Protein 4IKG (pdb70)

Structure (mmCIF, N/CA/C/O backbone):
data_4IKG
#
_entry.id   4IKG
#
_cell.length_a   61.615
_cell.length_b   61.615
_cell.length_c   44.989
_cell.angle_alpha   90.00
_cell.angle_beta   90.00
_cell.angle_gamma   120.00
#
_symmetry.space_group_name_H-M   'P 65'
#
loop_
_entity.id
_entity.type
_entity.pdbx_description
1 polymer 'Cell death activator CIDE-3'
2 non-polymer 'IODIDE ION'
3 water water
#
loop_
_atom_site.group_PDB
_atom_site.id
_atom_site.type_symbol
_atom_site.label_atom_id
_atom_site.label_alt_id
_atom_site.label_comp_id
_atom_site.label_asym_id
_atom_site.label_entity_id
_atom_site.label_seq_id
_atom_site.pdbx_PDB_ins_code
_atom_site.Cartn_x
_atom_site.Cartn_y
_atom_site.Cartn_z
_atom_site.occupancy
_atom_site.B_iso_or_equiv
_atom_site.auth_seq_id
_atom_site.auth_comp_id
_atom_site.auth_asym_id
_atom_site.auth_atom_id
_atom_site.pdbx_PDB_model_num
ATOM 1 N N . ARG A 1 4 ? -13.855 14.458 5.983 1.00 112.73 41 ARG A N 1
ATOM 2 C CA . ARG A 1 4 ? -12.563 13.908 5.591 1.00 109.47 41 ARG A CA 1
ATOM 3 C C . ARG A 1 4 ? -12.228 14.310 4.160 1.00 109.84 41 ARG A C 1
ATOM 4 O O . ARG A 1 4 ? -12.924 13.929 3.221 1.00 109.45 41 ARG A O 1
ATOM 12 N N . ALA A 1 5 ? -11.152 15.073 3.998 1.00 65.19 42 ALA A N 1
ATOM 13 C CA . ALA A 1 5 ? -10.789 15.621 2.692 1.00 64.58 42 ALA A CA 1
ATOM 14 C C . ALA A 1 5 ? -10.244 14.567 1.726 1.00 58.86 42 ALA A C 1
ATOM 15 O O . ALA A 1 5 ? -10.033 13.412 2.103 1.00 55.14 42 ALA A O 1
ATOM 17 N N . ARG A 1 6 ? -10.025 14.975 0.479 1.00 53.32 43 ARG A N 1
ATOM 18 C CA . ARG A 1 6 ? -9.556 14.068 -0.564 1.00 48.88 43 ARG A CA 1
ATOM 19 C C . ARG A 1 6 ? -8.693 14.813 -1.578 1.00 48.07 43 ARG A C 1
ATOM 20 O O . ARG A 1 6 ? -9.091 15.864 -2.084 1.00 51.92 43 ARG A O 1
ATOM 28 N N . PRO A 1 7 ? -7.503 14.269 -1.880 1.00 36.70 44 PRO A N 1
ATOM 29 C CA . PRO A 1 7 ? -6.591 14.884 -2.851 1.00 35.82 44 PRO A CA 1
ATOM 30 C C . PRO A 1 7 ? -7.110 14.750 -4.280 1.00 35.73 44 PRO A C 1
ATOM 31 O O . PRO A 1 7 ? -7.586 13.681 -4.668 1.00 34.22 44 PRO A O 1
ATOM 35 N N . CYS A 1 8 ? -7.020 15.830 -5.049 1.00 31.03 45 CYS A N 1
ATOM 36 C CA . CYS A 1 8 ? -7.513 15.835 -6.421 1.00 32.78 45 CYS A CA 1
ATOM 37 C C . CYS A 1 8 ? -6.526 16.522 -7.358 1.00 33.61 45 CYS A C 1
ATOM 38 O O . CYS A 1 8 ? -6.060 17.625 -7.078 1.00 34.43 45 CYS A O 1
ATOM 41 N N . ARG A 1 9 ? -6.204 15.869 -8.469 1.00 36.08 46 ARG A N 1
ATOM 42 C CA . ARG A 1 9 ? -5.337 16.476 -9.473 1.00 35.46 46 ARG A CA 1
ATOM 43 C C . ARG A 1 9 ? -6.190 17.013 -10.617 1.00 40.13 46 ARG A C 1
ATOM 44 O O . ARG A 1 9 ? -6.688 16.247 -11.445 1.00 40.95 46 ARG A O 1
ATOM 52 N N . VAL A 1 10 ? -6.364 18.331 -10.655 1.00 36.80 47 VAL A N 1
ATOM 53 C CA . VAL A 1 10 ? -7.264 18.953 -11.623 1.00 42.84 47 VAL A CA 1
ATOM 54 C C . VAL A 1 10 ? -6.507 19.666 -12.744 1.00 45.74 47 VAL A C 1
ATOM 55 O O . VAL A 1 10 ? -5.647 20.510 -12.487 1.00 45.97 47 VAL A O 1
ATOM 59 N N . SER A 1 11 ? -6.834 19.317 -13.986 1.00 44.34 48 SER A N 1
ATOM 60 C CA . SER A 1 11 ? -6.195 19.923 -15.149 1.00 48.20 48 SER A CA 1
ATOM 61 C C . SER A 1 11 ? -7.175 20.804 -15.915 1.00 54.48 48 SER A C 1
ATOM 62 O O . SER A 1 11 ? -8.387 20.719 -15.716 1.00 55.40 48 SER A O 1
ATOM 65 N N . THR A 1 12 ? -6.643 21.648 -16.792 1.00 73.69 49 THR A N 1
ATOM 66 C CA . THR A 1 12 ? -7.473 22.487 -17.647 1.00 79.40 49 THR A CA 1
ATOM 67 C C . THR A 1 12 ? -7.664 21.824 -19.007 1.00 80.12 49 THR A C 1
ATOM 68 O O . THR A 1 12 ? -6.914 20.918 -19.371 1.00 76.88 49 THR A O 1
ATOM 72 N N . ALA A 1 13 ? -8.665 22.281 -19.753 1.00 84.27 50 ALA A N 1
ATOM 73 C CA . ALA A 1 13 ? -9.018 21.672 -21.034 1.00 85.34 50 ALA A CA 1
ATOM 74 C C . ALA A 1 13 ? -7.875 21.670 -22.049 1.00 86.28 50 ALA A C 1
ATOM 75 O O . ALA A 1 13 ? -7.793 20.782 -22.898 1.00 85.08 50 ALA A O 1
ATOM 77 N N . ASP A 1 14 ? -6.993 22.658 -21.950 1.00 107.18 51 ASP A N 1
ATOM 78 C CA . ASP A 1 14 ? -5.872 22.782 -22.875 1.00 108.71 51 ASP A CA 1
ATOM 79 C C . ASP A 1 14 ? -4.612 22.091 -22.355 1.00 103.83 51 ASP A C 1
ATOM 80 O O . ASP A 1 14 ? -3.527 22.268 -22.911 1.00 104.95 51 ASP A O 1
ATOM 85 N N . ARG A 1 15 ? -4.773 21.302 -21.293 1.00 97.70 52 ARG A N 1
ATOM 86 C CA . ARG A 1 15 ? -3.659 20.638 -20.606 1.00 92.95 52 ARG A CA 1
ATOM 87 C C . ARG A 1 15 ? -2.556 21.615 -20.231 1.00 94.50 52 ARG A C 1
ATOM 88 O O . ARG A 1 15 ? -1.372 21.272 -20.257 1.00 92.65 52 ARG A O 1
ATOM 96 N N A LYS A 1 16 ? -2.958 22.835 -19.889 0.55 84.69 53 LYS A N 1
ATOM 97 N N B LYS A 1 16 ? -2.943 22.833 -19.874 0.45 84.63 53 LYS A N 1
ATOM 98 C CA A LYS A 1 16 ? -2.017 23.904 -19.587 0.55 87.06 53 LYS A CA 1
ATOM 99 C CA B LYS A 1 16 ? -1.969 23.872 -19.582 0.45 86.89 53 LYS A CA 1
ATOM 100 C C A LYS A 1 16 ? -1.497 23.792 -18.158 0.55 82.99 53 LYS A C 1
ATOM 101 C C B LYS A 1 16 ? -1.479 23.796 -18.140 0.45 82.95 53 LYS A C 1
ATOM 102 O O A LYS A 1 16 ? -0.309 23.555 -17.937 0.55 80.84 53 LYS A O 1
ATOM 103 O O B LYS A 1 16 ? -0.290 23.589 -17.890 0.45 80.84 53 LYS A O 1
ATOM 114 N N . VAL A 1 17 ? -2.395 23.963 -17.193 1.00 73.31 54 VAL A N 1
ATOM 115 C CA . VAL A 1 17 ? -2.024 23.917 -15.784 1.00 69.85 54 VAL A CA 1
ATOM 116 C C . VAL A 1 17 ? -2.712 22.774 -15.032 1.00 63.29 54 VAL A C 1
ATOM 117 O O . VAL A 1 17 ? -3.918 22.550 -15.176 1.00 64.72 54 VAL A O 1
ATOM 121 N N A ARG A 1 18 ? -1.928 22.052 -14.237 0.42 64.93 55 ARG A N 1
ATOM 122 N N B ARG A 1 18 ? -1.924 22.035 -14.255 0.58 64.89 55 ARG A N 1
ATOM 123 C CA A ARG A 1 18 ? -2.447 20.976 -13.403 0.42 58.34 55 ARG A CA 1
ATOM 124 C CA B ARG A 1 18 ? -2.445 20.980 -13.395 0.58 58.34 55 ARG A CA 1
ATOM 125 C C A ARG A 1 18 ? -2.177 21.306 -11.940 0.42 55.24 55 ARG A C 1
ATOM 126 C C B ARG A 1 18 ? -2.18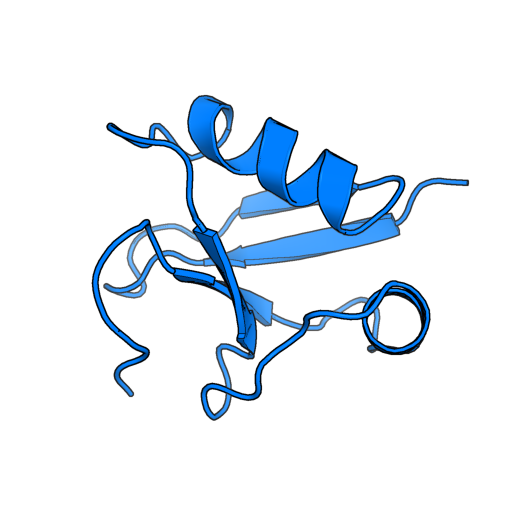6 21.358 -11.945 0.58 55.52 55 ARG A C 1
ATOM 127 O O A ARG A 1 18 ? -1.037 21.579 -11.561 0.42 54.00 55 ARG A O 1
ATOM 128 O O B ARG A 1 18 ? -1.064 21.712 -11.580 0.58 54.74 55 ARG A O 1
ATOM 143 N N . LYS A 1 19 ? -3.223 21.285 -11.119 1.00 48.01 56 LYS A N 1
ATOM 144 C CA . LYS A 1 19 ? -3.107 21.723 -9.736 1.00 46.58 56 LYS A CA 1
ATOM 145 C C . LYS A 1 19 ? -3.705 20.742 -8.733 1.00 41.13 56 LYS A C 1
ATOM 146 O O . LYS A 1 19 ? -4.710 20.081 -9.013 1.00 42.19 56 LYS A O 1
ATOM 152 N N . GLY A 1 20 ? -3.074 20.655 -7.565 1.00 31.56 57 GLY A N 1
ATOM 153 C CA . GLY A 1 20 ? -3.540 19.786 -6.501 1.00 30.16 57 GLY A CA 1
ATOM 154 C C . GLY A 1 20 ? -4.506 20.505 -5.580 1.00 35.95 57 GLY A C 1
ATOM 155 O O . GLY A 1 20 ? -4.195 21.573 -5.046 1.00 40.34 57 GLY A O 1
ATOM 156 N N . ILE A 1 21 ? -5.686 19.922 -5.400 1.00 34.74 58 ILE A N 1
ATOM 157 C CA . ILE A 1 21 ? -6.729 20.530 -4.590 1.00 39.17 58 ILE A CA 1
ATOM 158 C C . ILE A 1 21 ? -7.326 19.521 -3.621 1.00 37.34 58 ILE A C 1
ATOM 159 O O . ILE A 1 21 ? -7.762 18.442 -4.022 1.00 34.48 58 ILE A O 1
ATOM 164 N N . MET A 1 22 ? -7.342 19.872 -2.341 1.00 54.13 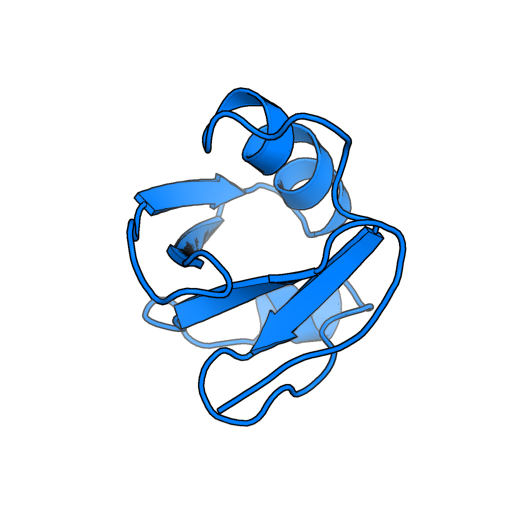59 MET A N 1
ATOM 165 C CA . MET A 1 22 ? -8.032 19.054 -1.357 1.00 52.75 59 MET A CA 1
ATOM 166 C C . MET A 1 22 ? -9.532 19.311 -1.458 1.00 56.49 59 MET A C 1
ATOM 167 O O . MET A 1 22 ? -9.977 20.458 -1.395 1.00 60.28 59 MET A O 1
ATOM 172 N N . ALA A 1 23 ? -10.307 18.243 -1.628 1.00 51.65 60 ALA A N 1
ATOM 173 C CA . ALA A 1 23 ? -11.757 18.365 -1.764 1.00 53.40 60 ALA A CA 1
ATOM 174 C C . ALA A 1 23 ? -12.521 17.462 -0.798 1.00 51.32 60 ALA A C 1
ATOM 175 O O . ALA A 1 23 ? -12.268 16.260 -0.729 1.00 47.37 60 ALA A O 1
ATOM 177 N N A HIS A 1 24 ? -13.452 18.032 -0.041 0.53 56.56 61 HIS A N 1
ATOM 178 N N B HIS A 1 24 ? -13.468 18.065 -0.083 0.47 56.68 61 HIS A N 1
ATOM 179 C CA A HIS A 1 24 ? -14.265 17.233 0.874 0.53 55.17 61 HIS A CA 1
ATOM 180 C C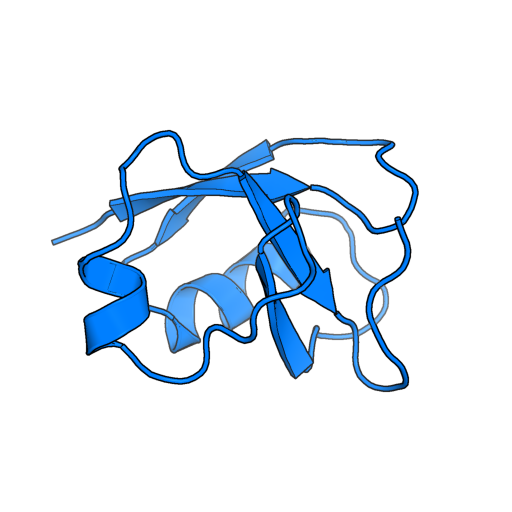A B HIS A 1 24 ? -14.284 17.348 0.888 0.47 55.51 61 HIS A CA 1
ATOM 181 C C A HIS A 1 24 ? -15.297 16.406 0.120 0.53 55.74 61 HIS A C 1
ATOM 182 C C B HIS A 1 24 ? -15.360 16.498 0.198 0.47 56.09 61 HIS A C 1
ATOM 183 O O A HIS A 1 24 ? -15.625 15.290 0.521 0.53 53.39 61 HIS A O 1
ATOM 184 O O B HIS A 1 24 ? -15.735 15.438 0.702 0.47 53.96 61 HIS A O 1
ATOM 197 N N . SER A 1 25 ? -15.829 16.970 -0.957 1.00 44.59 62 SER A N 1
ATOM 198 C CA . SER A 1 25 ? -16.704 16.209 -1.855 1.00 44.30 62 SER A CA 1
ATOM 199 C C . SER A 1 25 ? -16.745 16.858 -3.241 1.00 46.91 62 SER A C 1
ATOM 200 O O . SER A 1 25 ? -16.107 17.889 -3.467 1.00 48.45 62 SER A O 1
ATOM 203 N N . LEU A 1 26 ? -17.484 16.239 -4.159 1.00 52.48 63 LEU A N 1
ATOM 204 C CA . LEU A 1 26 ? -17.631 16.725 -5.532 1.00 54.32 63 LEU A CA 1
ATOM 205 C C . LEU A 1 26 ? -18.087 18.179 -5.585 1.00 60.18 63 LEU A C 1
ATOM 206 O O . LEU A 1 26 ? -17.475 19.013 -6.261 1.00 61.48 63 LEU A O 1
ATOM 211 N N . GLU A 1 27 ? -19.168 18.462 -4.865 1.00 81.09 64 GLU A N 1
ATOM 212 C CA . GLU A 1 27 ? -19.769 19.788 -4.818 1.00 87.39 64 GLU A CA 1
ATOM 213 C C . GLU A 1 27 ? -18.731 20.828 -4.433 1.00 88.53 64 GLU A C 1
ATOM 214 O O . GLU A 1 27 ? -18.580 21.862 -5.095 1.00 92.05 64 GLU A O 1
ATOM 220 N N . ASP A 1 28 ? -18.021 20.518 -3.355 1.00 90.11 65 ASP A N 1
ATOM 221 C CA . ASP A 1 28 ? -17.040 21.398 -2.753 1.00 89.39 65 ASP A CA 1
ATOM 222 C C . ASP A 1 28 ? -15.877 21.652 -3.698 1.00 86.91 65 ASP A C 1
ATOM 223 O O . ASP A 1 28 ? -15.399 22.781 -3.827 1.00 90.49 65 ASP A O 1
ATOM 228 N N . LEU A 1 29 ? -15.415 20.587 -4.345 1.00 58.49 66 LEU A N 1
ATOM 229 C CA . LEU A 1 29 ? -14.362 20.699 -5.341 1.00 56.54 66 LEU A CA 1
ATOM 230 C C . LEU A 1 29 ? -14.808 21.659 -6.426 1.00 62.98 66 LEU A C 1
ATOM 231 O O . LEU A 1 29 ? -14.093 22.599 -6.769 1.00 64.98 66 LEU A O 1
ATOM 236 N N . LEU A 1 30 ? -16.000 21.419 -6.960 1.00 67.35 67 LEU A N 1
ATOM 237 C CA . LEU A 1 30 ? -16.543 22.284 -7.999 1.00 72.27 67 LEU A CA 1
ATOM 238 C C . LEU A 1 30 ? -16.687 23.737 -7.534 1.00 78.35 67 LEU A C 1
ATOM 239 O O . LEU A 1 30 ? -16.598 24.664 -8.339 1.00 82.13 67 LEU A O 1
ATOM 244 N N . ASN A 1 31 ? -16.893 23.926 -6.234 1.00 90.11 68 ASN A N 1
ATOM 245 C CA . ASN A 1 31 ? -16.887 25.263 -5.647 1.00 95.54 68 ASN A CA 1
ATOM 246 C C . ASN A 1 31 ? -15.486 25.885 -5.670 1.00 94.54 68 ASN A C 1
ATOM 247 O O . ASN A 1 31 ? -15.321 27.053 -6.025 1.00 99.13 68 ASN A O 1
ATOM 252 N N . LYS A 1 32 ? -14.483 25.080 -5.327 1.00 86.99 69 LYS A N 1
ATOM 253 C CA . LYS A 1 32 ? -13.108 25.553 -5.147 1.00 85.57 69 LYS A CA 1
ATOM 254 C C . LYS A 1 32 ? -12.357 25.841 -6.448 1.00 85.27 69 LYS A C 1
ATOM 255 O O . LYS A 1 32 ? -11.684 26.868 -6.576 1.00 88.06 69 LYS A O 1
ATOM 261 N N . VAL A 1 33 ? -12.478 24.921 -7.402 1.00 76.67 70 VAL A N 1
ATOM 262 C CA . VAL A 1 33 ? -11.695 24.947 -8.641 1.00 75.50 70 VAL A CA 1
ATOM 263 C C . VAL A 1 33 ? -11.816 26.250 -9.452 1.00 81.59 70 VAL A C 1
ATOM 264 O O . VAL A 1 33 ? -10.869 26.651 -10.126 1.00 81.61 70 VAL A O 1
ATOM 268 N N . GLN A 1 34 ? -12.961 26.924 -9.368 1.00 82.52 71 GLN A N 1
ATOM 269 C CA . GLN A 1 34 ? -13.142 28.187 -10.092 1.00 88.82 71 GLN A CA 1
ATOM 270 C C . GLN A 1 34 ? -12.140 29.247 -9.645 1.00 90.98 71 GLN A C 1
ATOM 271 O O . GLN A 1 34 ? -11.478 29.871 -10.470 1.00 92.82 71 GLN A O 1
ATOM 277 N N . ASP A 1 35 ? -12.036 29.444 -8.335 1.00 91.94 72 ASP A N 1
ATOM 278 C CA . ASP A 1 35 ? -11.114 30.428 -7.778 1.00 94.00 72 ASP A CA 1
ATOM 279 C C . ASP A 1 35 ? -9.700 29.878 -7.611 1.00 88.30 72 ASP A C 1
ATOM 280 O O . ASP A 1 35 ? -8.745 30.647 -7.482 1.00 89.64 72 ASP A O 1
ATOM 285 N N . ILE A 1 36 ? -9.555 28.557 -7.612 1.00 76.25 73 ILE A N 1
ATOM 286 C CA . ILE A 1 36 ? -8.219 27.973 -7.519 1.00 70.87 73 ILE A CA 1
ATOM 287 C C . ILE A 1 36 ? -7.478 28.005 -8.868 1.00 70.26 73 ILE A C 1
ATOM 288 O O . ILE A 1 36 ? -6.287 28.320 -8.922 1.00 69.34 73 ILE A O 1
ATOM 293 N N . LEU A 1 37 ? -8.195 27.714 -9.953 1.00 63.87 74 LEU A N 1
ATOM 294 C CA . LEU A 1 37 ? -7.606 27.638 -11.294 1.00 64.26 74 LEU A CA 1
ATOM 295 C C . LEU A 1 37 ? -7.751 28.920 -12.117 1.00 71.16 74 LEU A C 1
ATOM 296 O O . LEU A 1 37 ? -7.484 28.915 -13.320 1.00 72.55 74 LEU A O 1
ATOM 301 N N . LYS A 1 38 ? -8.172 30.005 -11.470 1.00 75.60 75 LYS A N 1
ATOM 302 C CA . LYS A 1 38 ? -8.486 31.262 -12.159 1.00 82.79 75 LYS A CA 1
ATOM 303 C C . LYS A 1 38 ? -9.476 31.057 -13.307 1.00 85.30 75 LYS A C 1
ATOM 304 O O . LYS A 1 38 ? -9.124 31.236 -14.474 1.00 87.33 75 LYS A O 1
ATOM 310 N N . LEU A 1 39 ? -10.711 30.687 -12.978 1.00 85.45 76 LEU A N 1
ATOM 311 C CA . LEU A 1 39 ? -11.726 30.443 -14.002 1.00 87.82 76 LEU A CA 1
ATOM 312 C C . LEU A 1 39 ? -12.749 31.573 -14.103 1.00 95.24 76 LEU A C 1
ATOM 313 O O . LEU A 1 39 ? -13.294 32.025 -13.096 1.00 97.11 76 LEU A O 1
ATOM 318 N N . LYS A 1 40 ? -13.002 32.017 -15.330 1.00 103.34 77 LYS A N 1
ATOM 319 C CA . LYS A 1 40 ? -13.888 33.148 -15.588 1.00 110.98 77 LYS A CA 1
ATOM 320 C C . LYS A 1 40 ? -15.323 32.886 -15.145 1.00 112.22 77 LYS A C 1
ATOM 321 O O . LYS A 1 40 ? -16.016 33.796 -14.688 1.00 117.58 77 LYS A O 1
ATOM 327 N N . ASP A 1 41 ? -15.766 31.643 -15.287 1.00 142.61 78 ASP A N 1
ATOM 328 C CA . ASP A 1 41 ? -17.076 31.246 -14.785 1.00 143.13 78 ASP A CA 1
ATOM 329 C C . ASP A 1 41 ? -17.014 29.849 -14.179 1.00 135.73 78 ASP A C 1
ATOM 330 O O . ASP A 1 41 ? -16.183 29.030 -14.571 1.00 130.60 78 ASP A O 1
ATOM 335 N N . LYS A 1 42 ? -17.889 29.591 -13.212 1.00 118.78 79 LYS A N 1
ATOM 336 C CA . LYS A 1 42 ? -17.861 28.337 -12.466 1.00 112.28 79 LYS A CA 1
ATOM 337 C C . LYS A 1 42 ? -18.116 27.126 -13.359 1.00 108.66 79 LYS A C 1
ATOM 338 O O . LYS A 1 42 ? -19.067 27.115 -14.142 1.00 111.94 79 LYS A O 1
ATOM 344 N N . PRO A 1 43 ? -17.250 26.106 -13.251 1.00 80.71 80 PRO A N 1
ATOM 345 C CA . PRO A 1 43 ? -17.391 24.872 -14.031 1.00 76.92 80 PRO A CA 1
ATOM 346 C C . PRO A 1 43 ? -18.688 24.152 -13.677 1.00 76.79 80 PRO A C 1
ATOM 347 O O . PRO A 1 43 ? -19.167 24.281 -12.550 1.00 77.31 80 PRO A O 1
ATOM 351 N N . PHE A 1 44 ? -19.243 23.402 -14.624 1.00 77.25 81 PHE A N 1
ATOM 352 C CA . PHE A 1 44 ? -20.531 22.746 -14.421 1.00 77.74 81 PHE A CA 1
ATOM 353 C C . PHE A 1 44 ? -20.400 21.233 -14.270 1.00 71.48 81 PHE A C 1
ATOM 354 O O . PHE A 1 44 ? -21.266 20.584 -13.678 1.00 70.75 81 PHE A O 1
ATOM 362 N N . SER A 1 45 ? -19.318 20.671 -14.800 1.00 66.90 82 SER A N 1
ATOM 363 C CA . SER A 1 45 ? -19.139 19.224 -14.772 1.00 61.26 82 SER A CA 1
ATOM 364 C C . SER A 1 45 ? -17.696 18.823 -14.485 1.00 56.10 82 SER A C 1
ATOM 365 O O . SER A 1 45 ? -16.756 19.454 -14.975 1.00 56.79 82 SER A O 1
ATOM 368 N N . LEU A 1 46 ? -17.527 17.777 -13.682 1.00 55.36 83 LEU A N 1
ATOM 369 C CA . LEU A 1 46 ? -16.205 17.217 -13.441 1.00 50.25 83 LEU A CA 1
ATOM 370 C C . LEU A 1 46 ? -16.037 15.972 -14.297 1.00 47.07 83 LEU A C 1
ATOM 371 O O . LEU A 1 46 ? -16.915 15.106 -14.327 1.00 46.37 83 LEU A O 1
ATOM 376 N N . VAL A 1 47 ? -14.912 15.879 -14.996 1.00 44.24 84 VAL A N 1
ATOM 377 C CA . VAL A 1 47 ? -14.714 14.783 -15.933 1.00 41.99 84 VAL A CA 1
ATOM 378 C C . VAL A 1 47 ? -13.346 14.130 -15.741 1.00 37.40 84 VAL A C 1
ATOM 379 O O . VAL A 1 47 ? -12.458 14.717 -15.130 1.00 36.61 84 VAL A O 1
ATOM 383 N N . LEU A 1 48 ? -13.184 12.906 -16.235 1.00 39.19 85 LEU A N 1
ATOM 384 C CA . LEU A 1 48 ? -11.876 12.259 -16.206 1.00 35.45 85 LEU A CA 1
ATOM 385 C C . LEU A 1 48 ? -11.015 12.736 -17.380 1.00 37.48 85 LEU A C 1
ATOM 386 O O . LEU A 1 48 ? -11.479 12.775 -18.521 1.00 40.27 85 LEU A O 1
ATOM 391 N N . GLU A 1 49 ? -9.768 13.107 -17.093 1.00 54.35 86 GLU A N 1
ATOM 392 C CA . GLU A 1 49 ? -8.839 13.594 -18.117 1.00 56.47 86 GLU A CA 1
ATOM 393 C C . GLU A 1 49 ? -8.447 12.481 -19.080 1.00 55.08 86 GLU A C 1
ATOM 394 O O . GLU A 1 49 ? -8.033 12.736 -20.211 1.00 57.61 86 GLU A O 1
ATOM 400 N N . GLU A 1 50 ? -8.587 11.242 -18.626 1.00 65.57 87 GLU A N 1
ATOM 401 C CA . GLU A 1 50 ? -8.151 10.097 -19.411 1.00 64.02 87 GLU A CA 1
ATOM 402 C C . GLU A 1 50 ? -9.039 9.845 -20.625 1.00 66.62 87 GLU A C 1
ATOM 403 O O . GLU A 1 50 ? -8.535 9.598 -21.724 1.00 67.83 87 GLU A O 1
ATOM 409 N N . ASP A 1 51 ? -10.354 9.912 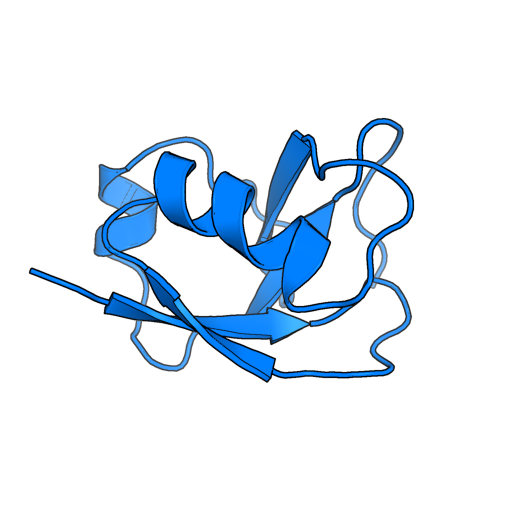-20.432 1.00 50.95 88 ASP A N 1
ATOM 410 C CA . ASP A 1 51 ? -11.290 9.592 -21.507 1.00 53.32 88 ASP A CA 1
ATOM 411 C C . ASP A 1 51 ? -12.589 10.399 -21.477 1.00 56.76 88 ASP A C 1
ATOM 412 O O . ASP A 1 51 ? -13.515 10.113 -22.238 1.00 58.74 88 ASP A O 1
ATOM 417 N N . GLY A 1 52 ? -12.657 11.400 -20.605 1.00 55.31 89 GLY A N 1
ATOM 418 C CA . GLY A 1 52 ? -13.847 12.228 -20.504 1.00 58.98 89 GLY A CA 1
ATOM 419 C C . GLY A 1 52 ? -15.010 11.539 -19.814 1.00 57.65 89 GLY A C 1
ATOM 420 O O . GLY A 1 52 ? -16.170 11.841 -20.097 1.00 60.88 89 GLY A O 1
ATOM 421 N N . THR A 1 53 ? -14.707 10.613 -18.908 1.00 48.86 90 THR A N 1
ATOM 422 C CA . THR A 1 53 ? -15.747 9.936 -18.138 1.00 47.61 90 THR A CA 1
ATOM 423 C C . THR A 1 53 ? -16.335 10.892 -17.101 1.00 49.48 90 THR A C 1
ATOM 424 O O . THR A 1 53 ? -15.606 11.477 -16.298 1.00 48.49 90 THR A O 1
ATOM 428 N N . ILE A 1 54 ? -17.656 11.051 -17.128 1.00 39.03 91 ILE A N 1
ATOM 429 C CA . ILE A 1 54 ? -18.336 12.012 -16.260 1.00 41.82 91 ILE A CA 1
ATOM 430 C C . ILE A 1 54 ? -18.387 11.576 -14.792 1.00 38.95 91 ILE A C 1
ATOM 431 O O . ILE A 1 54 ? -18.856 10.481 -14.471 1.00 36.76 91 ILE A O 1
ATOM 436 N N . VAL A 1 55 ? -17.901 12.447 -13.909 1.00 40.65 92 VAL A N 1
ATOM 437 C CA . VAL A 1 55 ? -17.984 12.229 -12.470 1.00 38.80 92 VAL A CA 1
ATOM 438 C C . VAL A 1 55 ? -19.081 13.124 -11.898 1.00 43.37 92 VAL A C 1
ATOM 439 O O . VAL A 1 55 ? -18.856 14.315 -11.662 1.00 46.01 92 VAL A O 1
ATOM 443 N N . GLU A 1 56 ? -20.265 12.555 -11.678 1.00 54.71 93 GLU A N 1
ATOM 444 C CA . GLU A 1 56 ? -21.411 13.345 -11.232 1.00 60.10 93 GLU A CA 1
ATOM 445 C C . GLU A 1 56 ? -22.046 12.826 -9.942 1.00 60.02 93 GLU A C 1
ATOM 446 O O . GLU A 1 56 ? -23.045 13.374 -9.472 1.00 64.23 93 GLU A O 1
ATOM 452 N N . THR A 1 57 ? -21.469 11.770 -9.375 1.00 57.57 94 THR A N 1
ATOM 453 C CA . THR A 1 57 ? -21.907 11.273 -8.075 1.00 57.18 94 THR A CA 1
ATOM 454 C C . THR A 1 57 ? -20.751 11.283 -7.078 1.00 53.79 94 THR A C 1
ATOM 455 O O . THR A 1 57 ? -19.588 11.117 -7.458 1.00 50.21 94 THR A O 1
ATOM 459 N N . GLU A 1 58 ? -21.080 11.483 -5.806 1.00 67.27 95 GLU A N 1
ATOM 460 C CA . GLU A 1 58 ? -20.076 11.613 -4.758 1.00 64.72 95 GLU A CA 1
ATOM 461 C C . GLU A 1 58 ? -19.391 10.276 -4.477 1.00 59.57 95 GLU A C 1
ATOM 462 O O . GLU A 1 58 ? -18.220 10.231 -4.092 1.00 56.30 95 GLU A O 1
ATOM 468 N N . GLU A 1 59 ? -20.128 9.189 -4.684 1.00 57.29 96 GLU A N 1
ATOM 469 C CA . GLU A 1 59 ? -19.601 7.847 -4.448 1.00 53.01 96 GLU A CA 1
ATOM 470 C C . GLU A 1 59 ? -18.477 7.498 -5.422 1.00 48.88 96 GLU A C 1
ATOM 471 O O . GLU A 1 59 ? -17.417 7.023 -5.012 1.00 44.39 96 GLU A O 1
ATOM 477 N N . TYR A 1 60 ? -18.715 7.736 -6.710 1.00 36.46 97 TYR A N 1
ATOM 478 C CA . TYR A 1 60 ? -17.707 7.492 -7.742 1.00 33.89 97 TYR A CA 1
ATOM 479 C C . TYR A 1 60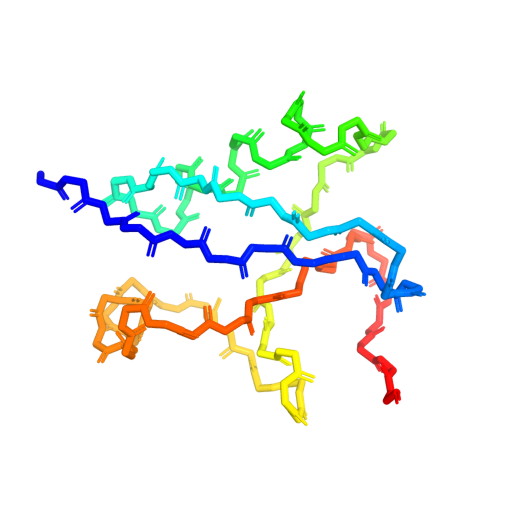 ? -16.526 8.437 -7.571 1.00 32.99 97 TYR A C 1
ATOM 480 O O . TYR A 1 60 ? -15.379 8.061 -7.808 1.00 29.69 97 TYR A O 1
ATOM 489 N N . PHE A 1 61 ? -16.819 9.667 -7.157 1.00 37.54 98 PHE A N 1
ATOM 490 C CA . PHE A 1 61 ? -15.789 10.675 -6.929 1.00 37.31 98 PHE A CA 1
ATOM 491 C C . PHE A 1 61 ? -14.872 10.257 -5.787 1.00 34.06 98 PHE A C 1
ATOM 492 O O . PHE A 1 61 ? -13.664 10.495 -5.826 1.00 31.83 98 PHE A O 1
ATOM 500 N N . GLN A 1 62 ? -15.457 9.629 -4.773 1.00 41.46 99 GLN A N 1
ATOM 501 C CA . GLN A 1 62 ? -14.689 9.147 -3.631 1.00 37.15 99 GLN A CA 1
ATOM 502 C C . GLN A 1 62 ? -13.951 7.849 -3.947 1.00 36.09 99 GLN A C 1
ATOM 503 O O . GLN A 1 62 ? -12.879 7.587 -3.401 1.00 32.81 99 GLN A O 1
ATOM 509 N N . ALA A 1 63 ? -14.524 7.043 -4.833 1.00 43.79 100 ALA A N 1
ATOM 510 C CA . ALA A 1 63 ? -13.969 5.727 -5.128 1.00 40.28 100 ALA A CA 1
ATOM 511 C C . ALA A 1 63 ? -12.774 5.777 -6.078 1.00 39.25 100 ALA A C 1
ATOM 512 O O . ALA A 1 63 ? -11.977 4.840 -6.122 1.00 39.52 100 ALA A O 1
ATOM 514 N N . LEU A 1 64 ? -12.654 6.862 -6.836 1.00 28.24 101 LEU A N 1
ATOM 515 C CA . LEU A 1 64 ? -11.553 7.012 -7.784 1.00 26.78 101 LEU A CA 1
ATOM 516 C C . LEU A 1 64 ? -10.205 7.041 -7.064 1.00 25.05 101 LEU A C 1
ATOM 517 O O . LEU A 1 64 ? -10.121 7.440 -5.903 1.00 24.69 101 LEU A O 1
ATOM 522 N N . ALA A 1 65 ? -9.158 6.605 -7.757 1.00 28.44 102 ALA A N 1
ATOM 523 C CA . ALA A 1 65 ? -7.814 6.573 -7.186 1.00 27.99 102 ALA A CA 1
ATOM 524 C C . ALA A 1 65 ? -7.346 7.971 -6.793 1.00 28.16 102 ALA A C 1
ATOM 525 O O . ALA A 1 65 ? -7.837 8.970 -7.320 1.00 30.25 102 ALA A O 1
ATOM 527 N N . LYS A 1 66 ? -6.396 8.039 -5.868 1.00 46.58 103 LYS A N 1
ATOM 528 C CA . LYS A 1 66 ? -5.921 9.326 -5.377 1.00 46.87 103 LYS A CA 1
ATOM 529 C C . LYS A 1 66 ? -5.045 10.078 -6.376 1.00 46.54 103 LYS A C 1
ATOM 530 O O . LYS A 1 66 ? -4.901 11.300 -6.291 1.00 48.93 103 LYS A O 1
ATOM 536 N N . ASP A 1 67 ? -4.462 9.345 -7.318 1.00 30.71 104 ASP A N 1
ATOM 537 C CA . ASP A 1 67 ? -3.630 9.958 -8.342 1.00 30.69 104 ASP A CA 1
ATOM 538 C C . ASP A 1 67 ? -4.426 10.228 -9.617 1.00 30.47 104 ASP A C 1
ATOM 539 O O . ASP A 1 67 ? -3.851 10.493 -10.672 1.00 35.49 104 ASP A O 1
ATOM 544 N N . THR A 1 68 ? -5.750 10.163 -9.509 1.00 22.32 105 THR A N 1
ATOM 545 C CA . THR A 1 68 ? -6.629 10.403 -10.652 1.00 22.99 105 THR A CA 1
ATOM 546 C C . THR A 1 68 ? -6.541 11.847 -11.137 1.00 25.97 105 THR A C 1
ATOM 547 O O . THR A 1 68 ? -6.732 12.785 -10.359 1.00 27.59 105 THR A O 1
ATOM 551 N N . MET A 1 69 ? -6.250 12.022 -12.424 1.00 40.29 106 MET A N 1
ATOM 552 C CA . MET A 1 69 ? -6.201 13.355 -13.013 1.00 43.78 106 MET A CA 1
ATOM 553 C C . MET A 1 69 ? -7.580 13.763 -13.516 1.00 49.58 106 MET A C 1
ATOM 554 O O . MET A 1 69 ? -8.145 13.118 -14.403 1.00 50.29 106 MET A O 1
ATOM 559 N N . PHE A 1 70 ? -8.124 14.832 -12.945 1.00 36.26 107 PHE A N 1
ATOM 560 C CA . PHE A 1 70 ? -9.437 15.315 -13.3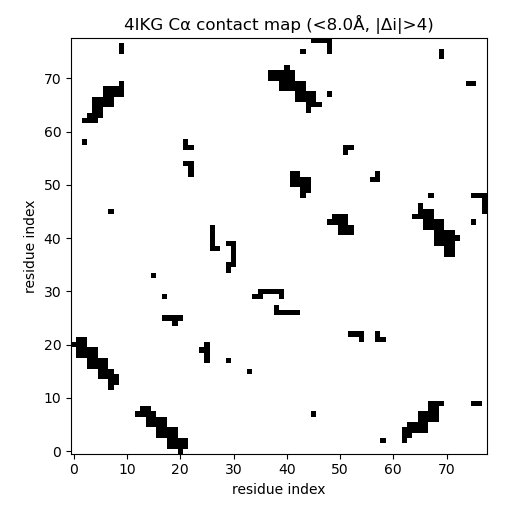51 1.00 39.98 107 PHE A CA 1
ATOM 561 C C . PHE A 1 70 ? -9.350 16.374 -14.440 1.00 44.63 107 PHE A C 1
ATOM 562 O O . PHE A 1 70 ? -8.262 16.777 -14.855 1.00 45.07 107 PHE A O 1
ATOM 570 N N . MET A 1 71 ? -10.516 16.814 -14.896 1.00 49.22 108 MET A N 1
ATOM 571 C CA . MET A 1 71 ? -10.622 17.839 -15.919 1.00 54.29 108 MET A CA 1
ATOM 572 C C . MET A 1 71 ? -11.976 18.522 -15.789 1.00 58.43 108 MET A C 1
ATOM 573 O O . MET A 1 71 ? -13.023 17.885 -15.940 1.00 58.42 108 MET A O 1
ATOM 578 N N . VAL A 1 72 ? -11.993 19.805 -15.472 1.00 57.24 109 VAL A N 1
ATOM 579 C CA . VAL A 1 72 ? -13.264 20.466 -15.266 1.00 61.51 109 VAL A CA 1
ATOM 580 C C . VAL A 1 72 ? -13.813 20.905 -16.569 1.00 66.23 109 VAL A C 1
ATOM 581 O O . VAL A 1 72 ? -13.092 21.395 -17.423 1.00 68.14 109 VAL A O 1
ATOM 585 N N . LEU A 1 73 ? -15.108 20.751 -16.706 1.00 69.92 110 LEU A N 1
ATOM 586 C CA . LEU A 1 73 ? -15.773 21.318 -17.850 1.00 75.22 110 LEU A CA 1
ATOM 587 C C . LEU A 1 73 ? -16.635 22.476 -17.419 1.00 80.62 110 LEU A C 1
ATOM 588 O O . LEU A 1 73 ? -17.491 22.386 -16.553 1.00 80.80 110 LEU A O 1
ATOM 593 N N . LEU A 1 74 ? -16.387 23.575 -18.067 1.00 88.89 111 LEU A N 1
ATOM 594 C CA . LEU A 1 74 ? -17.027 24.807 -17.710 1.00 94.59 111 LEU A CA 1
ATOM 595 C C . LEU A 1 74 ? -18.237 25.009 -18.572 1.00 99.54 111 LEU A C 1
ATOM 596 O O . LEU A 1 74 ? -18.112 25.396 -19.719 1.00 102.83 111 LEU A O 1
ATOM 601 N N . ALA A 1 75 ? -19.408 24.731 -18.011 1.00 104.26 112 ALA A N 1
ATOM 602 C CA . ALA A 1 75 ? -20.582 25.553 -18.153 1.00 110.74 112 ALA A CA 1
ATOM 603 C C . ALA A 1 75 ? -20.847 25.969 -19.607 1.00 115.45 112 ALA A C 1
ATOM 604 O O . ALA A 1 75 ? -20.721 27.129 -19.971 1.00 120.74 112 ALA A O 1
ATOM 606 N N . GLY A 1 76 ? -21.128 24.974 -20.438 1.00 126.16 113 GLY A N 1
ATOM 607 C CA . GLY A 1 76 ? -21.025 25.056 -21.873 1.00 128.80 113 GLY A CA 1
ATOM 608 C C . GLY A 1 76 ? -20.894 23.613 -22.343 1.00 123.46 113 GLY A C 1
ATOM 609 O O . GLY A 1 76 ? -21.703 22.747 -21.971 1.00 121.20 113 GLY A O 1
ATOM 610 N N . ALA A 1 77 ? -19.883 23.387 -23.180 1.00 108.47 114 ALA A N 1
ATOM 611 C CA . ALA A 1 77 ? -19.575 22.102 -23.795 1.00 103.99 114 ALA A CA 1
ATOM 612 C C . ALA A 1 77 ? -18.410 21.260 -23.242 1.00 97.26 114 ALA A C 1
ATOM 613 O O . ALA A 1 77 ? -17.671 21.660 -22.380 1.00 95.54 114 ALA A O 1
ATOM 615 N N . LYS A 1 78 ? -18.260 20.122 -23.895 1.00 96.15 115 LYS A N 1
ATOM 616 C CA . LYS A 1 78 ? -17.661 18.882 -23.484 1.00 89.70 115 LYS A CA 1
ATOM 617 C C . LYS A 1 78 ? -16.132 18.704 -23.571 1.00 86.49 115 LYS A C 1
ATOM 618 O O . LYS A 1 78 ? -15.406 19.615 -23.932 1.00 89.21 115 LYS A O 1
ATOM 624 N N . TRP A 1 79 ? -15.695 17.500 -23.187 1.00 96.54 116 TRP A N 1
ATOM 625 C CA . TRP A 1 79 ? -14.287 17.058 -23.138 1.00 92.70 116 TRP A CA 1
ATOM 626 C C . TRP A 1 79 ? -13.635 16.938 -24.510 1.00 94.35 116 TRP A C 1
ATOM 627 O O . TRP A 1 79 ? -14.270 16.559 -25.463 1.00 96.22 116 TRP A O 1
ATOM 638 N N . LYS A 1 80 ? -12.343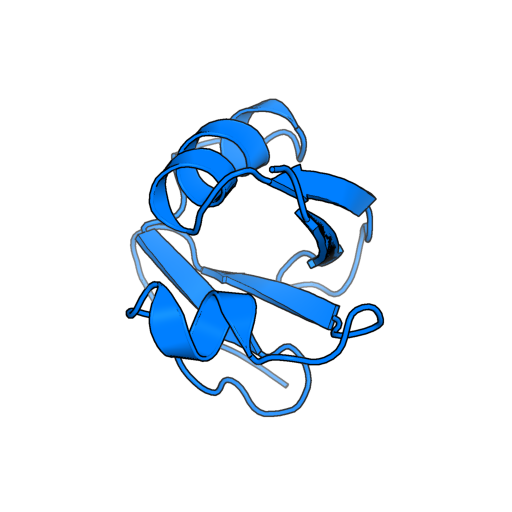 17.190 -24.566 1.00 83.64 117 LYS A N 1
ATOM 639 C CA . LYS A 1 80 ? -11.549 16.946 -25.749 1.00 84.63 117 LYS A CA 1
ATOM 640 C C . LYS A 1 80 ? -10.218 16.267 -25.403 1.00 80.11 117 LYS A C 1
ATOM 641 O O . LYS A 1 80 ? -9.594 16.631 -24.450 1.00 78.27 117 LYS A O 1
ATOM 647 N N . PRO A 1 81 ? -9.787 15.313 -26.208 1.00 88.45 118 PRO A N 1
ATOM 648 C CA . PRO A 1 81 ? -8.563 14.523 -26.019 1.00 84.48 118 PRO A CA 1
ATOM 649 C C . PRO A 1 81 ? -7.310 15.394 -26.055 1.00 86.03 118 PRO A C 1
ATOM 650 O O . PRO A 1 81 ? -6.213 14.878 -26.280 1.00 84.26 118 PRO A O 1
#

Foldseek 3Di:
DWAWAWEAEQVRPDTDIDIHPFPVRCQVPCCVVVVHPAGFDWKAFLVPGHTDDDRVVVVVDDRPTYIYTHRDDDGHDD

Radius of gyration: 11.08 Å; Cα contacts (8 Å, |Δi|>4): 155; chains: 1; bounding box: 20×27×32 Å

Sequence (78 aa):
RARPCRVSTADRKKVRRKGIMAHHSLEDLLNKVQDILKLKDKPFSLVLEEDGTIVETEEYFQALAKDTMFMVLLAGAKWKP

CATH classification: 3.10.20.10

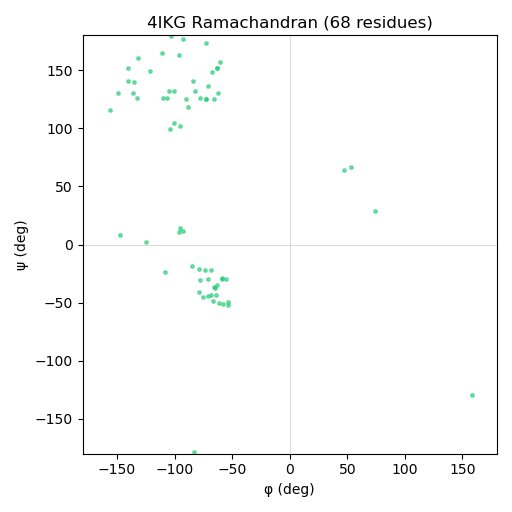InterPro domains:
  IPR003508 CIDE-N domain [PF02017] (43-117)
  IPR003508 CIDE-N domain [PS51135] (41-118)
  IPR003508 CIDE-N domain [SM00266] (43-116)

B-factor: mean 65.79, std 26.14, range [7.68, 147.76]

Nearest PDB structures (foldseek):
  4ikg-assembly1_A  TM=1.013E+00  e=3.719E-15  Mus musculus
  4mac-assembly3_B  TM=9.814E-01  e=2.094E-12  Mus musculus
  2eel-assembly1_A  TM=9.030E-01  e=7.396E-08  Homo sapiens
  4d2k-assembly4_D  TM=8.824E-01  e=1.500E-06  Drosophila melanogaster
  5xpb-assembly1_E  TM=8.781E-01  e=3.098E-04  Drosophila melanogaster

Solvent-accessible surface area: 5078 Å² total; per-residue (Å²): 252,40,9,39,2,116,0,0,18,23,89,73,164,52,122,88,66,5,103,0,105,24,26,129,41,0,22,79,88,0,44,131,56,12,189,33,210,74,109,7,173,31,2,2,18,33,143,82,18,56,103,2,141,61,65,126,86,0,75,84,30,59,144,90,23,39,0,0,4,16,68,55,78,71,154,48,117,140

Organism: Mus musculus (NCBI:txid10090)

GO terms:
  GO:0070300 phosphatidic acid binding (F, IDA)
  GO:0005811 lipid droplet (C, IDA)
  GO:0001786 phosphatidylserine binding (F, IDA)
  GO:0035091 phosphatidylinositol binding (F, IDA)
  GO:0019915 lipid storage (P, IDA)
  GO:0160077 lipid droplet fusion (P, IDA)
  GO:0050995 negative regulation of lipid catabolic process (P, IDA)
  GO:0120013 lipid transfer activity (F, IDA)
  GO:0140693 molecular condensate scaffold activity (F, IDA)
  GO:0005634 nucleus (C, EXP)
  GO:0005783 endoplasmic reticulum (C, EXP)
  GO:0005811 lipid droplet (C, EXP)
  GO:0019915 lipid storage (P, IMP)
  GO:0090209 negative regulation of triglyceride metabolic process (P, IMP)
  GO:0005829 cytosol (C, TAS)

Secondary structure (DSSP, 8-state):
---EEEEE-TTS--EEEEE-SSHHHHHHHHHHHTT-SS---EEEETTT--EE-SHHHHHHS-TT-EEEEE-SS-----